Protein AF-A0A663A5Z5-F1 (afdb_monomer)

InterPro domains:
  IPR003753 Exonuclease VII, large subunit [PTHR30008] (3-65)
  IPR020579 Exonuclease VII, large subunit, C-terminal [PF02601] (3-65)

Mean predicted aligned error: 7.76 Å

pLDDT: mean 77.53, std 18.41, range [33.69, 96.12]

Solvent-accessible surface area (backbone atoms only — not comparable to full-atom values): 5049 Å² total; per-residue (Å²): 134,66,63,60,67,53,50,55,69,44,92,90,49,80,61,44,79,53,64,48,90,65,100,60,78,91,68,55,61,83,52,48,36,72,70,50,22,51,45,52,59,69,43,86,43,55,37,34,28,41,50,56,44,76,86,62,86,43,61,31,50,74,44,31,80,42,63,48,65,61,76,72,89,74,78,81,77,81,78,130

Sequence (80 aa):
MNGIHHLGRLEDVDSIIVGRGGRSDSNLQALNTERVAEAIFTANIPVVTAIGHTDDRLIADQVADEYDLDEGSGEVVEVE

Structure (mmCIF, N/CA/C/O backbone):
data_AF-A0A663A5Z5-F1
#
_entry.id   AF-A0A663A5Z5-F1
#
loop_
_atom_site.group_PDB
_atom_site.id
_atom_site.type_symbol
_atom_site.label_atom_id
_atom_site.label_alt_id
_atom_site.label_comp_id
_atom_site.label_asym_id
_atom_site.label_entity_id
_atom_site.label_seq_id
_atom_site.pdbx_PDB_ins_code
_atom_site.Cartn_x
_atom_site.Cartn_y
_atom_site.Cartn_z
_atom_site.occupancy
_atom_site.B_iso_or_equiv
_atom_site.auth_seq_id
_atom_site.auth_comp_id
_atom_site.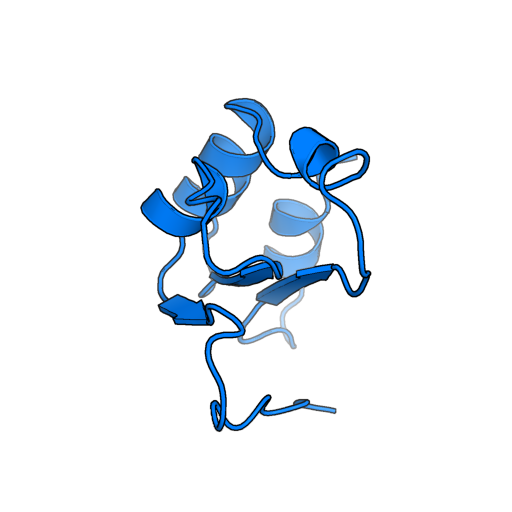auth_asym_id
_atom_site.auth_atom_id
_atom_site.pdbx_PDB_model_num
ATOM 1 N N . MET A 1 1 ? -2.563 13.787 -6.180 1.00 57.72 1 MET A N 1
ATOM 2 C CA . MET A 1 1 ? -3.290 13.454 -4.934 1.00 57.72 1 MET A CA 1
ATOM 3 C C . MET A 1 1 ? -2.634 12.207 -4.349 1.00 57.72 1 MET A C 1
ATOM 5 O O . MET A 1 1 ? -2.245 11.362 -5.143 1.00 57.72 1 MET A O 1
ATOM 9 N N . ASN A 1 2 ? -2.405 12.123 -3.033 1.00 82.56 2 ASN A N 1
ATOM 10 C CA . ASN A 1 2 ? -1.825 10.926 -2.402 1.00 82.56 2 ASN A CA 1
ATOM 11 C C . ASN A 1 2 ? -2.968 9.951 -2.073 1.00 82.56 2 ASN A C 1
ATOM 13 O O . ASN A 1 2 ? -3.818 10.290 -1.251 1.00 82.56 2 ASN A O 1
ATOM 17 N N . GLY A 1 3 ? -3.013 8.805 -2.761 1.00 89.06 3 GLY A N 1
ATOM 18 C CA . GLY A 1 3 ? -4.091 7.821 -2.630 1.00 89.06 3 GLY A CA 1
ATOM 19 C C . GLY A 1 3 ? -4.131 7.145 -1.260 1.00 89.06 3 GLY A C 1
ATOM 20 O O . GLY A 1 3 ? -5.207 7.036 -0.685 1.00 89.06 3 GLY A O 1
ATOM 21 N N . ILE A 1 4 ? -2.970 6.799 -0.691 1.00 91.44 4 ILE A N 1
ATOM 22 C CA . ILE A 1 4 ? -2.864 6.112 0.608 1.00 91.44 4 ILE A CA 1
ATOM 23 C C . ILE A 1 4 ? -3.484 6.966 1.716 1.00 91.44 4 ILE A C 1
ATOM 25 O O . ILE A 1 4 ? -4.398 6.532 2.409 1.00 91.44 4 ILE A O 1
ATOM 29 N N . HIS A 1 5 ? -3.080 8.234 1.830 1.00 93.25 5 HIS A N 1
ATOM 30 C CA . HIS A 1 5 ? -3.665 9.123 2.841 1.00 93.25 5 HIS A CA 1
ATOM 31 C C . HIS A 1 5 ? -5.111 9.510 2.558 1.00 93.25 5 HIS A C 1
ATOM 33 O O . HIS A 1 5 ? -5.765 10.048 3.447 1.00 93.25 5 HIS A O 1
ATOM 39 N N . HIS A 1 6 ? -5.581 9.372 1.320 1.00 93.12 6 HIS A N 1
ATOM 40 C CA . HIS A 1 6 ? -6.982 9.616 1.012 1.00 93.12 6 HIS A CA 1
ATOM 41 C C . HIS A 1 6 ? -7.844 8.459 1.521 1.00 93.12 6 HIS A C 1
ATOM 43 O O . HIS A 1 6 ? -8.808 8.713 2.235 1.00 93.12 6 HIS A O 1
ATOM 49 N N . LEU A 1 7 ? -7.444 7.221 1.216 1.00 91.69 7 LEU A N 1
ATOM 50 C CA . LEU A 1 7 ? -8.112 6.006 1.681 1.00 91.69 7 LEU A CA 1
ATOM 51 C C . LEU A 1 7 ? -8.059 5.882 3.206 1.00 91.69 7 LEU A C 1
ATOM 53 O O . LEU A 1 7 ? -9.090 5.660 3.821 1.00 91.69 7 LEU A O 1
ATOM 57 N N . GLY A 1 8 ? -6.915 6.178 3.833 1.00 90.69 8 GLY A N 1
ATOM 58 C CA . GLY A 1 8 ? -6.766 6.158 5.295 1.00 90.69 8 GLY A CA 1
ATOM 59 C C . GLY A 1 8 ? -7.540 7.238 6.066 1.00 90.69 8 GLY A C 1
ATOM 60 O O . GLY A 1 8 ? -7.314 7.409 7.259 1.00 90.69 8 GLY A O 1
ATOM 61 N N . ARG A 1 9 ? -8.396 8.023 5.399 1.00 91.44 9 ARG A N 1
ATOM 62 C CA . ARG A 1 9 ? -9.358 8.943 6.036 1.00 91.44 9 ARG A CA 1
ATOM 63 C C . ARG A 1 9 ? -10.806 8.480 5.896 1.00 91.44 9 ARG A C 1
ATOM 65 O O . ARG A 1 9 ? -11.689 9.152 6.422 1.00 91.44 9 ARG A O 1
ATOM 72 N N . LEU A 1 10 ? -11.054 7.422 5.131 1.00 92.62 10 LEU A N 1
ATOM 73 C CA . LEU A 1 10 ? -12.375 6.828 5.006 1.00 92.62 10 LEU A CA 1
ATOM 74 C C . LEU A 1 10 ? -12.624 5.968 6.247 1.00 92.62 10 LEU A C 1
ATOM 76 O O . LEU A 1 10 ? -11.734 5.241 6.673 1.00 92.62 10 LEU A O 1
ATOM 80 N N . GLU A 1 11 ? -13.811 6.087 6.839 1.00 91.12 11 GLU A N 1
ATOM 81 C CA . GLU A 1 11 ? -14.153 5.366 8.075 1.00 91.12 11 GLU A CA 1
ATOM 82 C C . GLU A 1 11 ? -14.332 3.856 7.842 1.00 91.12 11 GLU A C 1
ATOM 84 O O . GLU A 1 11 ? -14.118 3.078 8.762 1.00 91.12 11 GLU A O 1
ATOM 89 N N . ASP A 1 12 ? -14.653 3.453 6.608 1.00 93.81 12 ASP A N 1
ATOM 90 C CA . ASP A 1 12 ? -14.959 2.067 6.225 1.00 93.81 12 ASP A CA 1
ATOM 91 C C . ASP A 1 12 ? -13.780 1.356 5.523 1.00 93.81 12 ASP A C 1
ATOM 93 O O . ASP A 1 12 ? -13.987 0.451 4.716 1.00 93.81 12 ASP A O 1
ATOM 97 N N . VAL A 1 13 ? -12.538 1.801 5.753 1.00 92.94 13 VAL A N 1
ATOM 98 C CA . VAL A 1 13 ? -11.333 1.164 5.192 1.00 92.94 13 VAL A CA 1
ATOM 99 C C . VAL A 1 13 ? -10.410 0.735 6.323 1.00 92.94 13 VAL A C 1
ATOM 101 O O . VAL A 1 13 ? -9.743 1.560 6.944 1.00 92.94 13 VAL A O 1
ATOM 104 N N . ASP A 1 14 ? -10.337 -0.574 6.543 1.00 94.75 14 ASP A N 1
ATOM 105 C CA . ASP A 1 14 ? -9.531 -1.163 7.615 1.00 94.75 14 ASP A CA 1
ATOM 106 C C . ASP A 1 14 ? -8.087 -1.467 7.194 1.00 94.75 14 ASP A C 1
ATOM 108 O O . ASP A 1 14 ? -7.207 -1.588 8.043 1.00 94.75 14 ASP A O 1
ATOM 112 N N . SER A 1 15 ? -7.822 -1.597 5.892 1.00 93.38 15 SER A N 1
ATOM 113 C CA . SER A 1 15 ? -6.485 -1.845 5.347 1.00 93.38 15 SER A CA 1
ATOM 114 C C . SER A 1 15 ? -6.382 -1.432 3.877 1.00 93.38 15 SER A C 1
ATOM 116 O O . SER A 1 15 ? -7.383 -1.221 3.190 1.00 93.38 15 SER A O 1
ATOM 118 N N . ILE A 1 16 ? -5.151 -1.284 3.385 1.00 93.31 16 ILE A N 1
ATO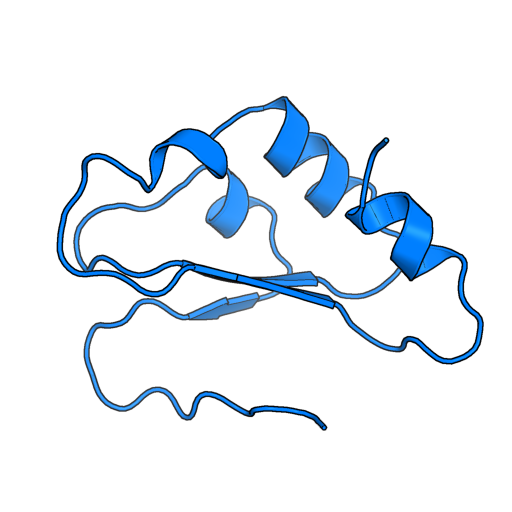M 119 C CA . ILE A 1 16 ? -4.850 -0.963 1.986 1.00 93.31 16 ILE A CA 1
ATOM 120 C C . ILE A 1 16 ? -3.917 -2.031 1.424 1.00 93.31 16 ILE A C 1
ATOM 122 O O . ILE A 1 16 ? -2.866 -2.300 1.997 1.00 93.31 16 ILE A O 1
ATOM 126 N N . ILE A 1 17 ? -4.246 -2.567 0.249 1.00 91.25 17 ILE A N 1
ATOM 127 C CA . ILE A 1 17 ? -3.329 -3.404 -0.529 1.00 91.25 17 ILE A CA 1
ATOM 128 C C . ILE A 1 17 ? -2.765 -2.569 -1.682 1.00 91.25 17 ILE A C 1
ATOM 130 O O . ILE A 1 17 ? -3.494 -2.093 -2.554 1.00 91.25 17 ILE A O 1
ATOM 134 N N . VAL A 1 18 ? -1.448 -2.378 -1.688 1.00 87.75 18 VAL A N 1
ATOM 135 C CA . VAL A 1 18 ? -0.697 -1.726 -2.761 1.00 87.75 18 VAL A CA 1
ATOM 136 C C . VAL A 1 18 ? -0.081 -2.812 -3.626 1.00 87.75 18 VAL A C 1
ATOM 138 O O . VAL A 1 18 ? 0.974 -3.359 -3.321 1.00 87.75 18 VAL A O 1
ATOM 141 N N . GLY A 1 19 ? -0.752 -3.136 -4.722 1.00 83.06 19 GLY A N 1
ATOM 142 C CA . GLY A 1 19 ? -0.294 -4.166 -5.643 1.00 83.06 19 GLY A CA 1
ATOM 143 C C . GLY A 1 19 ? -0.134 -3.661 -7.065 1.00 83.06 19 GLY A C 1
ATOM 144 O O . GLY A 1 19 ? -0.708 -2.647 -7.474 1.00 83.06 19 GLY A O 1
ATOM 145 N N . ARG A 1 20 ? 0.633 -4.414 -7.851 1.00 76.25 20 ARG A N 1
ATOM 146 C CA . ARG A 1 20 ? 0.655 -4.283 -9.309 1.00 76.25 20 ARG A CA 1
ATOM 147 C C . ARG A 1 20 ? 0.884 -5.652 -9.930 1.00 76.25 20 ARG A C 1
ATOM 149 O O . ARG A 1 20 ? 1.919 -6.270 -9.707 1.00 76.25 20 ARG A O 1
ATOM 156 N N . GLY A 1 21 ? -0.031 -6.0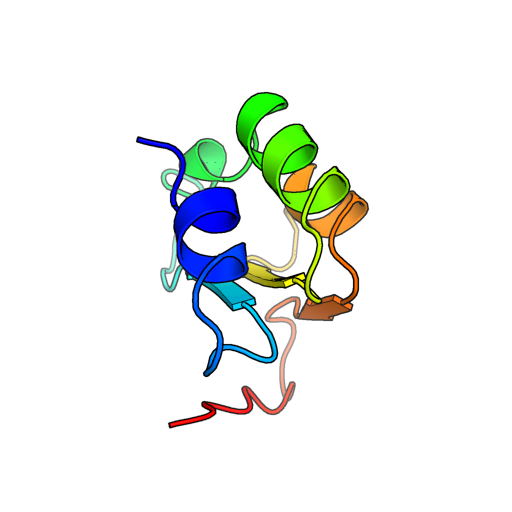77 -10.798 1.00 66.75 21 GLY A N 1
ATOM 157 C CA . GLY A 1 21 ? 0.169 -7.261 -11.634 1.00 66.75 21 GLY A CA 1
ATOM 158 C C . GLY A 1 21 ? 1.044 -6.959 -12.858 1.00 66.75 21 GLY A C 1
ATOM 159 O O . GLY A 1 21 ? 0.830 -5.956 -13.545 1.00 66.75 21 GLY A O 1
ATOM 160 N N . GLY A 1 22 ? 2.014 -7.825 -13.183 1.00 58.25 22 GLY A N 1
ATOM 161 C CA . GLY A 1 22 ? 2.596 -7.847 -14.531 1.00 58.25 22 GLY A CA 1
ATOM 162 C C . GLY A 1 22 ? 4.010 -8.417 -14.696 1.00 58.25 22 GLY A C 1
ATOM 163 O O . GLY A 1 22 ? 4.961 -8.048 -14.017 1.00 58.25 22 GLY A O 1
ATOM 164 N N . ARG A 1 23 ? 4.156 -9.238 -15.737 1.00 54.31 23 ARG A N 1
ATOM 165 C CA . ARG A 1 23 ? 5.377 -9.924 -16.183 1.00 54.31 23 ARG A CA 1
ATOM 166 C C . ARG A 1 23 ? 6.311 -8.960 -16.948 1.00 54.31 23 ARG A C 1
ATOM 168 O O . ARG A 1 23 ? 6.202 -8.894 -18.164 1.00 54.31 23 ARG A O 1
ATOM 175 N N . SER A 1 24 ? 7.119 -8.151 -16.247 1.00 54.75 24 SER A N 1
ATOM 176 C CA . SER A 1 24 ? 8.422 -7.560 -16.671 1.00 54.75 24 SER A CA 1
ATOM 177 C C . SER A 1 24 ? 8.816 -6.363 -15.783 1.00 54.75 24 SER A C 1
ATOM 179 O O . SER A 1 24 ? 7.959 -5.516 -15.511 1.00 54.75 24 SER A O 1
ATOM 181 N N . ASP A 1 25 ? 10.111 -6.255 -15.448 1.00 57.06 25 ASP A N 1
ATOM 182 C CA . ASP A 1 25 ? 10.774 -5.273 -14.555 1.00 57.06 25 ASP A CA 1
ATOM 183 C C . ASP A 1 25 ? 10.464 -3.798 -14.852 1.00 57.06 25 ASP A C 1
ATOM 185 O O . ASP A 1 25 ? 10.479 -2.940 -13.968 1.00 57.06 25 ASP A O 1
ATOM 189 N N . SER A 1 26 ? 10.165 -3.459 -16.110 1.00 54.94 26 SER A N 1
ATOM 190 C CA . SER A 1 26 ? 10.114 -2.067 -16.580 1.00 54.94 26 SER A CA 1
ATOM 191 C C . SER A 1 26 ? 8.990 -1.211 -15.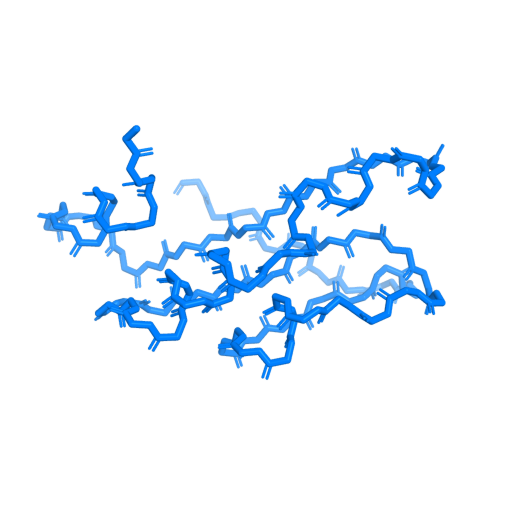978 1.00 54.94 26 SER A C 1
ATOM 193 O O . SER A 1 26 ? 8.977 -0.002 -16.198 1.00 54.94 26 SER A O 1
ATOM 195 N N . ASN A 1 27 ? 8.070 -1.797 -15.204 1.00 57.84 27 ASN A N 1
ATOM 196 C CA . ASN A 1 27 ? 6.908 -1.109 -14.628 1.00 57.84 27 ASN A CA 1
ATOM 197 C C . ASN A 1 27 ? 6.850 -1.121 -13.085 1.00 57.84 27 ASN A C 1
ATOM 199 O O . ASN A 1 27 ? 5.897 -0.589 -12.518 1.00 57.84 27 ASN A O 1
ATOM 203 N N . LEU A 1 28 ? 7.849 -1.689 -12.399 1.00 62.31 28 LEU A N 1
ATOM 204 C CA . LEU A 1 28 ? 7.900 -1.764 -10.925 1.00 62.31 28 LEU A CA 1
ATOM 205 C C . LEU A 1 28 ? 8.416 -0.464 -10.280 1.00 62.31 28 LEU A C 1
ATOM 207 O O . LEU A 1 28 ? 8.080 -0.126 -9.146 1.00 62.31 28 LEU A O 1
ATOM 211 N N . GLN A 1 29 ? 9.147 0.339 -11.058 1.00 65.56 29 GLN A N 1
ATOM 212 C CA . GLN A 1 29 ? 9.711 1.636 -10.660 1.00 65.56 29 GLN A CA 1
ATOM 213 C C . GLN A 1 29 ? 8.668 2.636 -10.136 1.00 65.56 29 GLN A C 1
ATOM 215 O O . GLN A 1 29 ? 8.987 3.465 -9.290 1.00 65.56 29 GLN A O 1
ATOM 220 N N . ALA A 1 30 ? 7.417 2.567 -10.605 1.00 73.19 30 ALA A N 1
ATOM 221 C CA . ALA A 1 30 ? 6.368 3.499 -10.184 1.00 73.19 30 ALA A CA 1
ATOM 222 C C . ALA A 1 30 ? 6.047 3.400 -8.681 1.00 73.19 30 ALA A C 1
ATOM 224 O O . ALA A 1 30 ? 5.612 4.384 -8.082 1.00 73.19 30 ALA A O 1
ATOM 225 N N . LEU A 1 31 ? 6.284 2.230 -8.082 1.00 77.88 31 LEU A N 1
ATOM 226 C CA . LEU A 1 31 ? 6.084 1.978 -6.656 1.00 77.88 31 LEU A CA 1
ATOM 227 C C . LEU A 1 31 ? 7.403 2.020 -5.866 1.00 77.88 31 LEU A C 1
ATOM 229 O O . LEU A 1 31 ? 7.382 2.125 -4.646 1.00 77.88 31 LEU A O 1
ATOM 233 N N . ASN A 1 32 ? 8.553 2.047 -6.544 1.00 83.56 32 ASN A N 1
ATOM 234 C CA . ASN A 1 32 ? 9.876 2.067 -5.922 1.00 83.56 32 ASN A CA 1
ATOM 235 C C . ASN A 1 32 ? 10.436 3.489 -5.750 1.00 83.56 32 ASN A C 1
ATOM 237 O O . ASN A 1 32 ? 11.506 3.824 -6.258 1.00 83.56 32 ASN A O 1
ATOM 241 N N . THR A 1 33 ? 9.697 4.361 -5.064 1.00 88.25 33 THR A N 1
ATOM 242 C CA . THR A 1 33 ? 10.146 5.739 -4.802 1.00 88.25 33 THR A CA 1
ATOM 243 C C . THR A 1 33 ? 10.047 6.077 -3.322 1.00 88.25 33 THR A C 1
ATOM 245 O O . THR A 1 33 ? 9.138 5.612 -2.637 1.00 88.25 33 THR A O 1
ATOM 248 N N . GLU A 1 34 ? 10.931 6.954 -2.842 1.00 91.62 34 GLU A N 1
ATOM 249 C CA . GLU A 1 34 ? 10.898 7.461 -1.461 1.00 91.62 34 GLU A CA 1
ATOM 250 C C . GLU A 1 34 ? 9.534 8.061 -1.107 1.00 91.62 34 GLU A C 1
ATOM 252 O O . GLU A 1 34 ? 9.033 7.862 -0.012 1.00 91.62 34 GLU A O 1
ATOM 257 N N . ARG A 1 35 ? 8.874 8.722 -2.064 1.00 91.62 35 ARG A N 1
ATOM 258 C CA . ARG A 1 35 ? 7.549 9.313 -1.854 1.00 91.62 35 ARG A CA 1
ATOM 259 C C . ARG A 1 35 ? 6.458 8.267 -1.611 1.00 91.62 35 ARG A C 1
ATOM 261 O O . ARG A 1 35 ? 5.527 8.526 -0.854 1.00 91.62 35 ARG A O 1
ATOM 268 N N . VAL A 1 36 ? 6.529 7.123 -2.293 1.00 90.81 36 VAL A N 1
ATOM 269 C CA . VAL A 1 36 ? 5.601 6.006 -2.055 1.00 90.81 36 VAL A CA 1
ATOM 270 C C . VAL A 1 36 ? 5.905 5.384 -0.698 1.00 90.81 36 VAL A C 1
ATOM 272 O O . VAL A 1 36 ? 4.984 5.195 0.089 1.00 90.81 36 VAL A O 1
ATOM 275 N N . ALA A 1 37 ? 7.183 5.169 -0.386 1.00 92.44 37 ALA A N 1
ATOM 276 C CA . ALA A 1 37 ? 7.600 4.636 0.904 1.00 92.44 37 ALA A CA 1
ATOM 277 C C . ALA A 1 3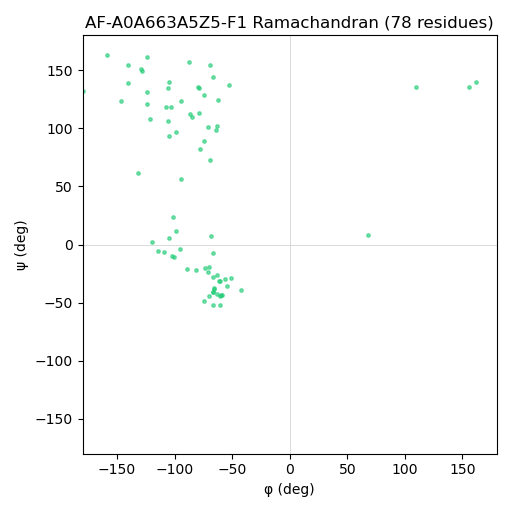7 ? 7.185 5.542 2.079 1.00 92.44 37 ALA A C 1
ATOM 279 O O . ALA A 1 37 ? 6.620 5.065 3.053 1.00 92.44 37 ALA A O 1
ATOM 280 N N . GLU A 1 38 ? 7.373 6.857 1.967 1.00 95.00 38 GLU A N 1
ATOM 281 C CA . GLU A 1 38 ? 6.927 7.838 2.962 1.00 95.00 38 GLU A CA 1
ATOM 282 C C . GLU A 1 38 ? 5.410 7.765 3.176 1.00 95.00 38 GLU A C 1
ATOM 284 O O . GLU A 1 38 ? 4.935 7.790 4.310 1.00 95.00 38 GLU A O 1
ATOM 289 N N . ALA A 1 39 ? 4.639 7.644 2.093 1.00 94.56 39 ALA A N 1
ATOM 290 C CA . ALA A 1 39 ? 3.187 7.554 2.169 1.00 94.56 39 ALA A CA 1
ATOM 291 C C . ALA A 1 39 ? 2.711 6.270 2.866 1.00 94.56 39 ALA A C 1
ATOM 293 O O . ALA A 1 39 ? 1.744 6.332 3.621 1.00 94.56 39 ALA A O 1
ATOM 294 N N . ILE A 1 40 ? 3.387 5.143 2.621 1.00 94.12 40 ILE A N 1
ATOM 295 C CA . ILE A 1 40 ? 3.137 3.866 3.302 1.00 94.12 40 ILE A CA 1
ATOM 296 C C . ILE A 1 40 ? 3.522 3.988 4.782 1.00 94.12 40 ILE A C 1
ATOM 298 O O . ILE A 1 40 ? 2.690 3.763 5.651 1.00 94.12 40 ILE A O 1
ATOM 302 N N . PHE A 1 41 ? 4.738 4.454 5.072 1.00 94.81 41 PHE A N 1
ATOM 303 C CA . PHE A 1 41 ? 5.270 4.572 6.433 1.00 94.81 41 PHE A CA 1
ATOM 304 C C . PHE A 1 41 ? 4.449 5.505 7.334 1.00 94.81 41 PHE A C 1
ATOM 306 O O . PHE A 1 41 ? 4.383 5.319 8.545 1.00 94.81 41 PHE A O 1
ATOM 313 N N . THR A 1 42 ? 3.837 6.538 6.753 1.00 96.12 42 THR A N 1
ATOM 314 C CA . THR A 1 42 ? 3.008 7.512 7.483 1.00 96.12 42 THR A CA 1
ATOM 315 C C . THR A 1 42 ? 1.507 7.229 7.371 1.00 96.12 42 THR A C 1
ATOM 317 O O . THR A 1 42 ? 0.686 8.086 7.713 1.00 96.12 42 THR A O 1
ATOM 320 N N . ALA A 1 43 ? 1.118 6.054 6.870 1.00 93.75 43 ALA A N 1
ATOM 321 C CA . ALA A 1 43 ? -0.272 5.626 6.861 1.00 93.75 43 ALA A CA 1
ATOM 322 C C . ALA A 1 43 ? -0.782 5.399 8.295 1.00 93.75 43 ALA A C 1
ATOM 324 O O . ALA A 1 43 ? -0.056 4.946 9.173 1.00 93.75 43 ALA A O 1
ATOM 325 N N . ASN A 1 44 ? -2.056 5.726 8.530 1.00 93.94 44 ASN A N 1
ATOM 326 C CA . ASN A 1 44 ? -2.706 5.505 9.830 1.00 93.94 44 ASN A CA 1
ATOM 327 C C . ASN A 1 44 ? -3.480 4.178 9.888 1.00 93.94 44 ASN A C 1
ATOM 329 O O . ASN A 1 44 ? -4.057 3.861 10.924 1.00 93.94 44 ASN A O 1
ATOM 333 N N . ILE A 1 45 ? -3.531 3.449 8.772 1.00 94.38 45 ILE A N 1
ATOM 334 C CA . ILE A 1 45 ? -4.169 2.140 8.640 1.00 94.38 45 ILE A CA 1
ATOM 335 C C . ILE A 1 45 ? -3.177 1.169 7.986 1.00 94.38 45 ILE A C 1
ATOM 337 O O . ILE A 1 45 ? -2.342 1.642 7.209 1.00 94.38 45 ILE A O 1
ATOM 341 N N . PRO A 1 46 ? -3.262 -0.141 8.280 1.00 95.94 46 PRO A N 1
ATOM 342 C CA . PRO A 1 46 ? -2.354 -1.149 7.745 1.00 95.94 46 PRO A CA 1
ATOM 343 C C . PRO A 1 46 ? -2.230 -1.116 6.219 1.00 95.94 46 PRO A C 1
ATOM 345 O O . PRO A 1 46 ? -3.235 -1.025 5.506 1.00 95.94 46 PRO A O 1
ATOM 348 N N . VAL A 1 47 ? -1.002 -1.243 5.721 1.00 94.31 47 VAL A N 1
ATOM 349 C CA . VAL A 1 47 ? -0.678 -1.295 4.297 1.00 94.31 47 VAL A CA 1
ATOM 350 C C . VAL A 1 47 ? 0.098 -2.566 3.970 1.00 94.31 47 VAL A C 1
ATOM 352 O O . VAL A 1 47 ? 1.205 -2.784 4.459 1.00 94.31 47 VAL A O 1
ATOM 355 N N . VAL A 1 48 ? -0.461 -3.370 3.069 1.00 92.56 48 VAL A N 1
ATOM 356 C CA . VAL A 1 48 ? 0.162 -4.579 2.521 1.00 92.56 48 VAL A CA 1
ATOM 357 C C . VAL A 1 48 ? 0.646 -4.298 1.105 1.00 92.56 48 VAL A C 1
ATOM 359 O O . VAL A 1 48 ? -0.051 -3.642 0.332 1.00 92.56 48 VAL A O 1
ATOM 362 N N . THR A 1 49 ? 1.819 -4.800 0.733 1.00 88.75 49 THR A N 1
ATOM 363 C CA . THR A 1 49 ? 2.320 -4.719 -0.648 1.00 88.75 49 THR A CA 1
ATOM 364 C C . THR A 1 49 ? 2.218 -6.069 -1.353 1.00 88.75 49 THR A C 1
ATOM 366 O O . THR A 1 49 ? 2.544 -7.104 -0.790 1.00 88.75 49 THR A O 1
ATOM 369 N N . ALA A 1 50 ? 1.735 -6.066 -2.593 1.00 85.31 50 ALA A N 1
ATOM 370 C CA . ALA A 1 50 ? 1.633 -7.247 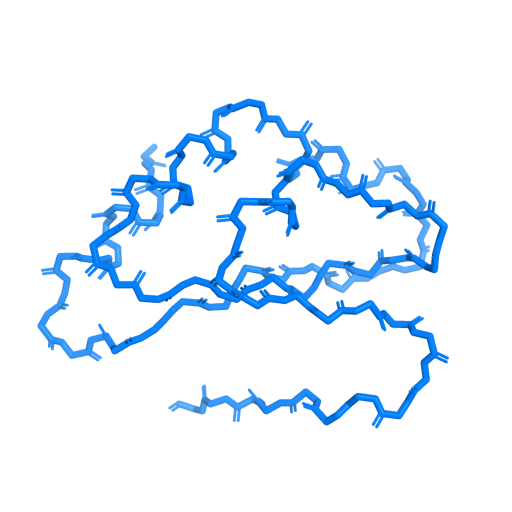-3.456 1.00 85.31 50 ALA A CA 1
ATOM 371 C C . ALA A 1 50 ? 2.202 -6.891 -4.837 1.00 85.31 50 ALA A C 1
ATOM 373 O O . ALA A 1 50 ? 1.490 -6.783 -5.846 1.00 85.31 50 ALA A O 1
ATOM 374 N N . ILE A 1 51 ? 3.490 -6.547 -4.850 1.00 79.56 51 ILE A N 1
ATOM 375 C CA . ILE A 1 51 ? 4.192 -6.026 -6.021 1.00 79.56 51 ILE A CA 1
ATOM 376 C C . ILE A 1 51 ? 5.090 -7.144 -6.556 1.00 79.56 51 ILE A C 1
ATOM 378 O O . ILE A 1 51 ? 6.093 -7.491 -5.949 1.00 79.56 51 ILE A O 1
ATOM 382 N N . GLY A 1 52 ? 4.717 -7.749 -7.685 1.00 70.31 52 GLY A N 1
ATOM 383 C CA . GLY A 1 52 ? 5.436 -8.923 -8.190 1.00 70.31 52 GLY A CA 1
ATOM 384 C C . GLY A 1 52 ? 6.797 -8.598 -8.821 1.00 70.31 52 GLY A C 1
ATOM 385 O O . GLY A 1 52 ? 6.845 -7.760 -9.719 1.00 70.31 52 GLY A O 1
ATOM 386 N N . HIS A 1 53 ? 7.853 -9.297 -8.385 1.00 66.25 53 HIS A N 1
ATOM 387 C CA . HIS A 1 53 ? 8.896 -10.040 -9.134 1.00 66.25 53 HIS A CA 1
ATOM 388 C C . HIS A 1 53 ? 9.857 -10.648 -8.096 1.00 66.25 53 HIS A C 1
ATOM 390 O O . HIS A 1 53 ? 10.300 -9.945 -7.195 1.00 66.25 53 HIS A O 1
ATOM 396 N N . THR A 1 54 ? 10.186 -11.935 -8.230 1.00 55.94 54 THR A N 1
ATOM 397 C CA . THR A 1 54 ? 11.054 -12.718 -7.326 1.00 55.94 54 THR A CA 1
ATOM 398 C C . THR A 1 54 ? 12.317 -11.991 -6.843 1.00 55.94 54 THR A C 1
ATOM 400 O O . THR A 1 54 ? 12.715 -12.133 -5.687 1.00 55.94 54 THR A O 1
ATOM 403 N N . ASP A 1 55 ? 12.953 -11.219 -7.725 1.00 59.31 55 ASP A N 1
ATOM 404 C CA . ASP A 1 55 ? 14.294 -10.675 -7.498 1.00 59.31 55 ASP A CA 1
ATOM 405 C C . ASP A 1 55 ? 14.307 -9.189 -7.084 1.00 59.31 55 ASP A C 1
ATOM 407 O O . ASP A 1 55 ? 15.343 -8.680 -6.644 1.00 59.31 55 ASP A O 1
ATOM 411 N N . ASP A 1 56 ? 13.169 -8.491 -7.163 1.00 66.50 56 ASP A N 1
ATOM 412 C CA . ASP A 1 56 ? 13.075 -7.050 -6.917 1.00 66.50 56 ASP A CA 1
ATOM 413 C C . ASP A 1 56 ? 12.434 -6.756 -5.553 1.00 66.50 56 ASP A C 1
ATOM 415 O O . ASP A 1 56 ? 11.221 -6.615 -5.434 1.00 66.50 56 ASP A O 1
ATOM 419 N N . ARG A 1 57 ? 13.253 -6.586 -4.504 1.00 72.75 57 ARG A N 1
ATOM 420 C CA . ARG A 1 57 ? 12.776 -5.975 -3.247 1.00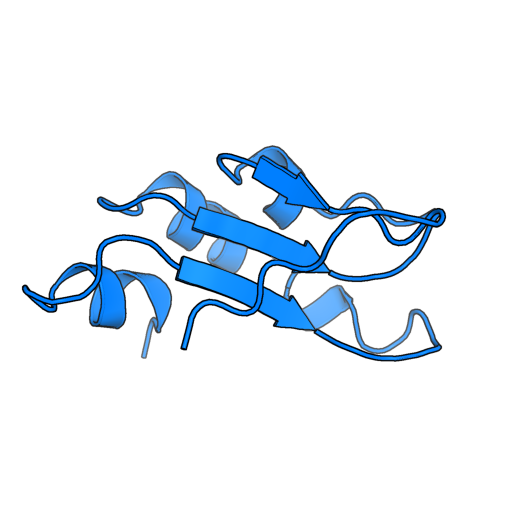 72.75 57 ARG A CA 1
ATOM 421 C C . ARG A 1 57 ? 12.702 -4.461 -3.404 1.00 72.75 57 ARG A C 1
ATOM 423 O O . ARG A 1 57 ? 13.741 -3.800 -3.505 1.00 72.75 57 ARG A O 1
ATOM 430 N N . LEU A 1 58 ? 11.499 -3.900 -3.370 1.00 84.00 58 LEU A N 1
ATOM 431 C CA . LEU A 1 58 ? 11.289 -2.462 -3.494 1.00 84.00 58 LEU A CA 1
ATOM 432 C C . LEU A 1 58 ? 11.370 -1.775 -2.129 1.00 84.00 58 LEU A C 1
ATOM 434 O O . LEU A 1 58 ? 11.147 -2.377 -1.080 1.00 84.00 58 LEU A O 1
ATOM 438 N N . ILE A 1 59 ? 11.661 -0.473 -2.129 1.00 88.25 59 ILE A N 1
ATOM 439 C CA . ILE A 1 59 ? 11.653 0.337 -0.900 1.00 88.25 59 ILE A CA 1
ATOM 440 C C . ILE A 1 59 ? 10.244 0.351 -0.281 1.00 88.25 59 ILE A C 1
ATOM 442 O O . ILE A 1 59 ? 10.119 0.391 0.937 1.00 88.25 59 ILE A O 1
ATOM 446 N N . ALA A 1 60 ? 9.192 0.268 -1.105 1.00 89.06 60 ALA A N 1
ATOM 447 C CA . ALA A 1 60 ? 7.811 0.145 -0.638 1.00 89.06 60 ALA A CA 1
ATOM 448 C C . ALA A 1 60 ? 7.594 -1.109 0.226 1.00 89.06 60 ALA A C 1
ATOM 450 O O . ALA A 1 60 ? 7.010 -0.995 1.299 1.00 89.06 60 ALA A O 1
ATOM 451 N N . ASP A 1 61 ? 8.132 -2.261 -0.180 1.00 88.62 61 ASP A N 1
ATOM 452 C CA . ASP A 1 61 ? 7.996 -3.521 0.568 1.00 88.62 61 ASP A CA 1
ATOM 453 C C . ASP A 1 61 ? 8.728 -3.463 1.916 1.00 88.62 61 ASP A C 1
ATOM 455 O O . ASP A 1 61 ? 8.352 -4.125 2.875 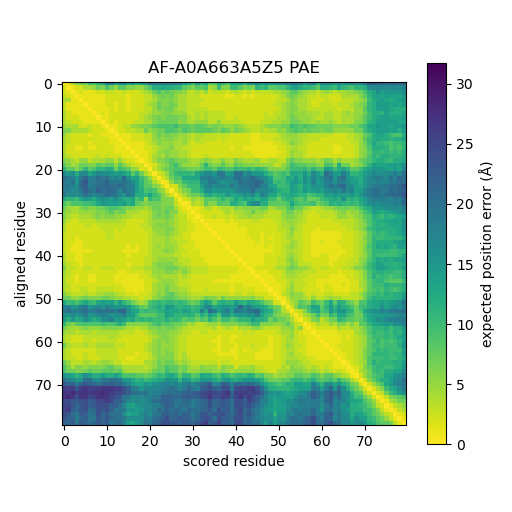1.00 88.62 61 ASP A O 1
ATOM 459 N N . GLN A 1 62 ? 9.791 -2.655 2.010 1.00 89.69 62 GLN A N 1
ATOM 460 C CA . GLN A 1 62 ? 10.578 -2.508 3.240 1.00 89.69 62 GLN A CA 1
ATOM 461 C C . GLN A 1 62 ? 9.867 -1.701 4.328 1.00 89.69 62 GLN A C 1
ATOM 463 O O . GLN A 1 62 ? 10.271 -1.770 5.488 1.00 89.69 62 GLN A O 1
ATOM 468 N N . VAL A 1 63 ? 8.871 -0.900 3.953 1.00 92.62 63 VAL A N 1
ATOM 469 C CA . VAL A 1 63 ? 8.126 -0.035 4.878 1.00 92.62 63 VAL A CA 1
ATOM 470 C C . VAL A 1 63 ? 6.658 -0.433 5.017 1.00 92.62 63 VAL A C 1
ATOM 472 O O . VAL A 1 63 ? 5.959 0.176 5.820 1.00 92.62 63 VAL A O 1
ATOM 475 N N . ALA A 1 64 ? 6.195 -1.410 4.235 1.00 91.25 64 ALA A N 1
ATOM 476 C CA . ALA A 1 64 ? 4.871 -2.000 4.372 1.00 91.25 64 ALA A CA 1
ATOM 477 C C . ALA A 1 64 ? 4.772 -2.833 5.658 1.00 91.25 64 ALA A C 1
ATOM 479 O O . ALA A 1 64 ? 5.779 -3.349 6.147 1.00 91.25 64 ALA A O 1
ATOM 480 N N . ASP A 1 65 ? 3.555 -2.977 6.183 1.00 93.44 65 ASP A N 1
ATOM 481 C CA . ASP A 1 65 ? 3.296 -3.834 7.343 1.00 93.44 65 ASP A CA 1
ATOM 482 C C . ASP A 1 65 ? 3.516 -5.309 6.988 1.00 93.44 65 ASP A C 1
ATOM 484 O O . ASP A 1 65 ? 4.122 -6.051 7.754 1.00 93.44 65 ASP A O 1
ATOM 488 N N . GLU A 1 66 ? 3.064 -5.708 5.796 1.00 89.56 66 GLU A N 1
ATOM 489 C CA . GLU A 1 66 ? 3.296 -7.026 5.203 1.00 89.56 66 GLU A CA 1
ATOM 490 C C . GLU A 1 66 ? 3.570 -6.882 3.700 1.00 89.56 66 GLU A C 1
ATOM 492 O O . GLU A 1 66 ? 3.128 -5.925 3.049 1.00 89.56 66 GLU A O 1
ATOM 497 N N . TYR A 1 67 ? 4.292 -7.840 3.126 1.00 85.94 67 TYR A N 1
ATOM 498 C CA . TYR A 1 67 ? 4.547 -7.884 1.689 1.00 85.94 67 TYR A CA 1
ATOM 499 C C . TYR A 1 67 ? 4.489 -9.318 1.160 1.00 85.94 67 TYR A C 1
ATOM 501 O O . TYR A 1 67 ? 5.006 -10.242 1.787 1.00 85.94 67 TYR A O 1
ATOM 509 N N . ASP A 1 68 ? 3.877 -9.491 -0.007 1.00 79.75 68 ASP A N 1
ATOM 510 C CA . ASP A 1 68 ? 3.824 -10.760 -0.727 1.00 79.75 68 ASP A CA 1
ATOM 511 C C . ASP A 1 68 ? 4.744 -10.700 -1.953 1.00 79.75 68 ASP A C 1
ATOM 513 O O . ASP A 1 68 ? 4.564 -9.868 -2.848 1.00 79.75 68 ASP A O 1
ATOM 517 N N . LEU A 1 69 ? 5.756 -11.572 -1.970 1.00 68.25 69 LEU A N 1
ATOM 518 C CA . LEU A 1 69 ? 6.624 -11.784 -3.125 1.00 68.25 69 LEU A CA 1
ATOM 519 C C . LEU A 1 69 ? 6.059 -12.964 -3.908 1.00 68.25 69 LEU A C 1
ATOM 521 O O . LEU A 1 69 ? 5.934 -14.059 -3.364 1.00 68.25 69 LEU A O 1
ATOM 525 N N . ASP A 1 70 ? 5.767 -12.757 -5.191 1.00 62.81 70 ASP A N 1
ATOM 526 C CA . ASP A 1 70 ? 5.291 -13.811 -6.093 1.00 62.81 70 ASP A CA 1
ATOM 527 C C . ASP A 1 70 ? 6.416 -14.831 -6.393 1.00 62.81 70 ASP A C 1
ATOM 529 O O . ASP A 1 70 ? 6.998 -14.846 -7.472 1.00 62.81 70 ASP A O 1
ATOM 533 N N . GLU A 1 71 ? 6.758 -15.661 -5.404 1.00 54.31 71 GLU A N 1
ATOM 534 C CA . GLU A 1 71 ? 7.681 -16.811 -5.471 1.00 54.31 71 GLU A CA 1
ATOM 535 C C . GLU A 1 71 ? 6.918 -18.154 -5.477 1.00 54.31 71 GLU A C 1
ATOM 537 O O . GLU A 1 71 ? 7.499 -19.241 -5.465 1.00 54.31 71 GLU A O 1
ATOM 542 N N . GLY A 1 72 ? 5.588 -18.095 -5.544 1.00 49.56 72 GLY A N 1
ATOM 543 C CA . GLY A 1 72 ? 4.704 -19.250 -5.550 1.00 49.56 72 GLY A CA 1
ATOM 544 C C . GLY A 1 72 ? 3.901 -19.410 -4.259 1.00 49.56 72 GLY A C 1
ATOM 545 O O . GLY A 1 72 ? 4.416 -19.372 -3.146 1.00 49.56 72 GLY A O 1
ATOM 546 N N . SER A 1 73 ? 2.612 -19.704 -4.438 1.00 41.19 73 SER A N 1
ATOM 547 C CA . SER A 1 73 ? 1.654 -20.190 -3.428 1.00 41.19 73 SER A CA 1
ATOM 548 C C . SER A 1 73 ? 1.230 -19.254 -2.287 1.00 41.19 73 SER A C 1
ATOM 550 O O . SER A 1 73 ? 0.493 -19.709 -1.414 1.00 41.19 73 SER A O 1
ATOM 552 N N . GLY A 1 74 ? 1.597 -17.970 -2.311 1.00 44.62 74 GLY A N 1
ATOM 553 C CA . GLY A 1 74 ? 0.958 -16.961 -1.459 1.00 44.62 74 GLY A CA 1
ATOM 554 C C . GLY A 1 74 ? -0.528 -16.827 -1.807 1.00 44.62 74 GLY A C 1
ATOM 555 O O . GLY A 1 74 ? -0.890 -16.641 -2.969 1.00 44.62 74 GLY A O 1
ATOM 556 N N . GLU A 1 75 ? -1.407 -16.999 -0.819 1.00 43.12 75 GLU A N 1
ATOM 557 C CA . GLU A 1 75 ? -2.836 -16.738 -0.974 1.00 43.12 75 GLU A CA 1
ATOM 558 C C . GLU A 1 75 ? -3.018 -15.222 -1.072 1.00 43.12 75 GLU A C 1
ATOM 560 O O . GLU A 1 75 ? -2.967 -14.513 -0.069 1.00 43.12 75 GLU A O 1
ATOM 565 N N . VAL A 1 76 ? -3.198 -14.718 -2.295 1.00 45.97 76 VAL A N 1
ATOM 566 C CA . VAL A 1 76 ? -3.693 -13.358 -2.510 1.00 45.97 76 VAL A CA 1
ATOM 567 C C . VAL A 1 76 ? -5.102 -13.327 -1.935 1.00 45.97 76 VAL A C 1
ATOM 569 O O . VAL A 1 76 ? -6.053 -13.798 -2.561 1.00 45.97 76 VAL A O 1
ATOM 572 N N . VAL A 1 77 ? -5.234 -12.821 -0.713 1.00 41.91 77 VAL A N 1
ATOM 573 C CA . VAL A 1 77 ? -6.540 -12.553 -0.120 1.00 41.91 77 VAL A CA 1
ATOM 574 C C . VAL A 1 77 ? -7.073 -11.298 -0.804 1.00 41.91 77 VAL A C 1
ATOM 576 O O . VAL A 1 77 ? -6.804 -10.174 -0.383 1.00 41.91 77 VAL A O 1
ATOM 579 N N . GLU A 1 78 ? -7.784 -11.488 -1.915 1.00 34.56 78 GLU A N 1
ATOM 580 C CA . GLU A 1 78 ? -8.663 -10.457 -2.458 1.00 34.56 78 GLU A CA 1
ATOM 581 C C . GLU A 1 78 ? -9.761 -10.213 -1.418 1.00 34.56 78 GLU A C 1
ATOM 583 O O . GLU A 1 78 ? -10.665 -11.027 -1.235 1.00 34.56 78 GLU A O 1
ATOM 588 N N . VAL A 1 79 ? -9.629 -9.119 -0.670 1.00 33.69 79 VAL A N 1
ATOM 589 C CA . VAL A 1 79 ? -10.691 -8.632 0.207 1.00 33.69 79 VAL A CA 1
ATOM 590 C C . VAL A 1 79 ? -11.604 -7.770 -0.667 1.00 33.69 79 VAL A C 1
ATOM 592 O O . VAL A 1 79 ? -11.160 -6.730 -1.159 1.00 33.69 79 VAL A O 1
ATOM 595 N N . GLU A 1 80 ? -12.822 -8.257 -0.936 1.00 34.03 80 GLU A N 1
ATOM 596 C CA . GLU A 1 80 ? -13.896 -7.487 -1.597 1.00 34.03 80 GLU A CA 1
ATOM 597 C C . GLU A 1 80 ? -14.334 -6.271 -0.770 1.00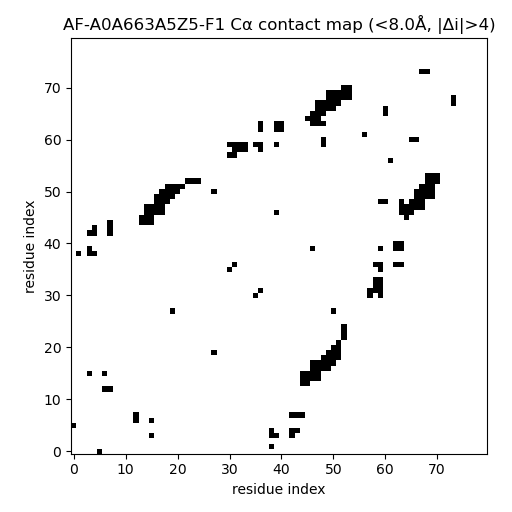 34.03 80 GLU A C 1
ATOM 599 O O . GLU A 1 80 ? -14.419 -6.397 0.475 1.00 34.03 80 GLU A O 1
#

Organism: Halobacterium salinarum (strain ATCC 33171 / DSM 3754 / JCM 8978 / NBRC 102687 / NCIMB 764 / 91-R6) (NCBI:txid2597657)

Nearest PDB structures (foldseek):
  8txr-assembly1_A  TM=8.960E-01  e=1.318E-04  Escherichia coli
  8txr-assembly1_D  TM=8.944E-01  e=1.841E-04  Escherichia coli
  8txr-assembly1_C  TM=8.683E-01  e=3.361E-04  Escherichia coli
  3fg9-assembly1_B  TM=3.927E-01  e=1.175E+00  Lactiplantibacillus plantarum
  5mkv-assembly1_D  TM=4.484E-01  e=7.642E+00  Homo sapiens

Foldseek 3Di:
DQPQQVLLVDPPRQEEEAEDDDDDDPPLVVCQDPVNLVSQQPRPHAYEYEYEDQPDDGSNCVRHPYYDYPPDDPPPPPDD

Secondary structure (DSSP, 8-state):
--HHHHHTT-TT---EEEEE--SSGGGTTTT-SHHHHHHHHT-SS-EEEEE--TT---HHHHHSSEE---SS--------

Radius of gyration: 12.45 Å; Cα contacts (8 Å, |Δi|>4): 108; chains: 1; bounding box: 29×34×26 Å